Protein AF-A0A2X3G7Y4-F1 (afdb_monomer_lite)

Radius of gyration: 31.27 Å; chains: 1; bounding box: 49×72×81 Å

InterPro domains:
  IPR000515 ABC transporter type 1, transmembrane domain MetI-like [PF00528] (10-80)
  IPR000515 ABC transporter type 1, transmembrane domain MetI-like [cd06261] (1-81)
  IPR035906 MetI-like superfamily [G3DSA:1.10.3720.10] (1-83)
  IPR035906 MetI-like superfamily [SSF161098] (2-81)
  IPR043429 ABC transporter membrane protein permease protein ArtM/GltK/GlnP/TcyL/YhdX-like [PTHR30614] (1-81)

Foldseek 3Di:
DVQVVVVCVVPVPDPDDPVNSVVVVVCVVVVVVLVVLLVVLLVPDDPVLQVVCVVVVHDSVRSCVPPRVVSSVVVSVCVVDPPCVVVVVVVVVVVVVVVVPDDPDDDDDPDDDDDDDDDDDDD

Structure (mmCIF, N/CA/C/O backbone):
data_AF-A0A2X3G7Y4-F1
#
_entry.id   AF-A0A2X3G7Y4-F1
#
loop_
_atom_site.group_PDB
_atom_site.id
_atom_site.type_symbol
_atom_site.label_atom_id
_atom_site.label_alt_id
_atom_site.label_comp_id
_atom_site.label_asym_id
_atom_site.label_entity_id
_atom_site.label_seq_id
_atom_site.pdbx_PDB_ins_code
_atom_site.Cartn_x
_atom_site.Cartn_y
_atom_site.Cartn_z
_atom_site.occupancy
_atom_site.B_iso_or_equiv
_atom_site.auth_seq_id
_atom_site.auth_comp_id
_atom_site.auth_asym_id
_atom_site.auth_atom_id
_atom_site.pdbx_PDB_model_num
ATOM 1 N N . MET A 1 1 ? 20.681 -3.997 -11.291 1.00 51.09 1 MET A N 1
ATOM 2 C CA . MET A 1 1 ? 21.958 -4.729 -11.442 1.00 51.09 1 MET A CA 1
ATOM 3 C C . MET A 1 1 ? 21.822 -6.224 -11.171 1.00 51.09 1 MET A C 1
ATOM 5 O O . MET A 1 1 ? 22.180 -6.984 -12.053 1.00 51.09 1 MET A O 1
ATOM 9 N N . PHE A 1 2 ? 21.242 -6.677 -10.050 1.00 57.66 2 PHE A N 1
ATOM 10 C CA . PHE A 1 2 ? 21.118 -8.121 -9.763 1.00 57.66 2 PHE A CA 1
ATOM 11 C C . PHE A 1 2 ? 20.283 -8.906 -10.794 1.00 57.66 2 PHE A C 1
ATOM 13 O O . PHE A 1 2 ? 20.655 -10.003 -11.181 1.00 57.66 2 PHE A O 1
ATOM 20 N N . ILE A 1 3 ? 19.192 -8.328 -11.305 1.00 56.28 3 ILE A N 1
ATOM 21 C CA . ILE A 1 3 ? 18.286 -9.020 -12.239 1.00 56.28 3 ILE A CA 1
ATOM 22 C C . ILE A 1 3 ? 18.937 -9.281 -13.604 1.00 56.28 3 ILE A C 1
ATOM 24 O O . ILE A 1 3 ? 18.728 -10.348 -14.159 1.00 56.28 3 ILE A O 1
ATOM 28 N N . TYR A 1 4 ? 19.804 -8.392 -14.100 1.00 57.31 4 TYR A N 1
ATOM 29 C CA . TYR A 1 4 ? 20.521 -8.618 -15.364 1.00 57.31 4 TYR A CA 1
ATOM 30 C C . TYR A 1 4 ? 21.465 -9.833 -15.299 1.00 57.31 4 TYR A C 1
ATOM 32 O O . TYR A 1 4 ? 21.627 -10.538 -16.287 1.00 57.31 4 TYR A O 1
ATOM 40 N N . PHE A 1 5 ? 22.042 -10.112 -14.124 1.00 60.84 5 PHE A N 1
ATOM 41 C CA . PHE A 1 5 ? 22.909 -11.274 -13.904 1.00 60.84 5 PHE A CA 1
ATOM 42 C C . PHE A 1 5 ? 22.152 -12.525 -13.422 1.00 60.84 5 PHE A C 1
ATOM 44 O O . PHE A 1 5 ? 22.577 -13.637 -13.715 1.00 60.84 5 PHE A O 1
ATOM 51 N N . ALA A 1 6 ? 21.028 -12.370 -12.714 1.00 61.94 6 ALA A N 1
ATOM 52 C CA . ALA A 1 6 ? 20.266 -13.487 -12.146 1.00 61.94 6 ALA A CA 1
ATOM 53 C C . ALA A 1 6 ? 19.261 -14.115 -13.128 1.00 61.94 6 ALA A C 1
ATOM 55 O O . ALA A 1 6 ? 19.013 -15.318 -13.057 1.00 61.94 6 ALA A O 1
ATOM 56 N N . LEU A 1 7 ? 18.687 -13.334 -14.053 1.00 59.06 7 LEU A N 1
ATOM 57 C CA . LEU A 1 7 ? 17.688 -13.843 -15.002 1.00 59.06 7 LEU A CA 1
ATOM 58 C C . LEU A 1 7 ? 18.249 -14.893 -15.984 1.00 59.06 7 LEU A C 1
ATOM 60 O O . LEU A 1 7 ? 17.603 -15.927 -16.146 1.00 59.06 7 LEU A O 1
ATOM 64 N N . PRO A 1 8 ? 19.450 -14.705 -16.575 1.00 57.72 8 PRO A N 1
ATOM 65 C CA . PRO A 1 8 ? 20.060 -15.710 -17.450 1.00 57.72 8 PRO A CA 1
ATOM 66 C C . PRO A 1 8 ? 20.449 -16.999 -16.711 1.00 57.72 8 PRO A C 1
ATOM 68 O O . PRO A 1 8 ? 20.561 -18.051 -17.330 1.00 57.72 8 PRO A O 1
ATOM 71 N N . MET A 1 9 ? 20.659 -16.926 -15.390 1.00 59.34 9 MET A N 1
ATOM 72 C CA . MET A 1 9 ? 21.020 -18.076 -14.552 1.00 59.34 9 MET A CA 1
ATOM 73 C C . MET A 1 9 ? 19.795 -18.898 -14.119 1.00 59.34 9 MET A C 1
ATOM 75 O O . MET A 1 9 ? 19.917 -20.100 -13.909 1.00 59.34 9 MET A O 1
ATOM 79 N N . ALA A 1 10 ? 18.616 -18.273 -14.010 1.00 62.19 10 ALA A N 1
ATOM 80 C CA . ALA A 1 10 ? 17.358 -18.964 -13.715 1.00 62.19 10 ALA A CA 1
ATOM 81 C C . ALA A 1 10 ? 16.660 -19.520 -14.972 1.00 62.19 10 ALA A C 1
ATOM 83 O O . ALA A 1 10 ? 15.948 -20.516 -14.878 1.00 62.19 10 ALA A O 1
ATOM 84 N N . PHE A 1 11 ? 16.863 -18.896 -16.140 1.00 61.00 11 PHE A N 1
ATOM 85 C CA . PHE A 1 11 ? 16.240 -19.296 -17.405 1.00 61.00 11 PHE A CA 1
ATOM 86 C C . PHE A 1 11 ? 17.246 -19.163 -18.558 1.00 61.00 11 PHE A C 1
ATOM 88 O O . PHE A 1 11 ? 17.356 -18.116 -19.194 1.00 61.00 11 PHE A O 1
ATOM 95 N N . SER A 1 12 ? 17.985 -20.241 -18.823 1.00 56.03 12 SER A N 1
ATOM 96 C CA . SER A 1 12 ? 19.084 -20.309 -19.799 1.00 56.03 12 SER A CA 1
ATOM 97 C C . SER A 1 12 ? 18.665 -20.147 -21.271 1.00 56.03 12 SER A C 1
ATOM 99 O O . SER A 1 12 ? 19.506 -19.808 -22.097 1.00 56.03 12 SER A O 1
ATOM 101 N N . ASP A 1 13 ? 17.380 -20.324 -21.600 1.00 56.56 13 ASP A N 1
ATOM 102 C CA . ASP A 1 13 ? 16.848 -20.250 -22.976 1.00 56.56 13 ASP A CA 1
ATOM 103 C C . ASP A 1 13 ? 16.057 -18.968 -23.287 1.00 56.56 13 ASP A C 1
ATOM 105 O O . ASP A 1 13 ? 15.579 -18.769 -24.408 1.00 56.56 13 ASP A O 1
ATOM 109 N N . LEU A 1 14 ? 15.902 -18.061 -22.318 1.00 58.25 14 LEU A N 1
ATOM 110 C CA . LEU A 1 14 ? 15.050 -16.888 -22.484 1.00 58.25 14 LEU A CA 1
ATOM 111 C C . LEU A 1 14 ? 15.888 -15.674 -22.906 1.00 58.25 14 LEU A C 1
ATOM 113 O O . LEU A 1 14 ? 16.397 -14.919 -22.077 1.00 58.25 14 LEU A O 1
ATOM 117 N N . ARG A 1 15 ? 16.022 -15.471 -24.224 1.00 62.19 15 ARG A N 1
ATOM 118 C CA . ARG A 1 15 ? 16.570 -14.234 -24.814 1.00 62.19 15 ARG A CA 1
ATOM 119 C C . ARG A 1 15 ? 15.598 -13.077 -24.563 1.00 62.19 15 ARG A C 1
ATOM 121 O O . ARG A 1 15 ? 14.851 -12.685 -25.454 1.00 62.19 15 ARG A O 1
ATOM 128 N N . ILE A 1 16 ? 15.566 -12.565 -23.335 1.00 65.88 16 ILE A N 1
ATOM 129 C CA . ILE A 1 16 ? 14.766 -11.388 -22.998 1.00 65.88 16 ILE A CA 1
ATOM 130 C C . ILE A 1 16 ? 15.420 -10.164 -23.632 1.00 65.88 16 ILE A C 1
ATOM 132 O O . ILE A 1 16 ? 16.614 -9.923 -23.452 1.00 65.88 16 ILE A O 1
ATOM 136 N N . ASP A 1 17 ? 14.620 -9.395 -24.368 1.00 77.19 17 ASP A N 1
ATOM 137 C CA . ASP A 1 17 ? 15.049 -8.125 -24.936 1.00 77.19 17 ASP A CA 1
ATOM 138 C C . ASP A 1 17 ? 15.608 -7.200 -23.826 1.00 77.19 17 ASP A C 1
ATOM 140 O O . ASP A 1 17 ? 14.990 -7.084 -22.757 1.00 77.19 17 ASP A O 1
ATOM 144 N N . PRO A 1 18 ? 16.763 -6.538 -24.033 1.00 75.25 18 PRO A N 1
ATOM 145 C CA . PRO A 1 18 ? 17.387 -5.683 -23.023 1.00 75.25 18 PRO A CA 1
ATOM 146 C C . PRO A 1 18 ? 16.445 -4.624 -22.435 1.00 75.25 18 PRO A C 1
ATOM 148 O O . PRO A 1 18 ? 16.555 -4.298 -21.249 1.00 75.25 18 PRO A O 1
ATOM 151 N N . PHE A 1 19 ? 15.489 -4.120 -23.223 1.00 79.94 19 PHE A N 1
ATOM 152 C CA . PHE A 1 19 ? 14.473 -3.185 -22.753 1.00 79.94 19 PHE A CA 1
ATOM 153 C C . PHE A 1 19 ? 13.548 -3.838 -21.722 1.00 79.94 19 PHE A C 1
ATOM 155 O O . PHE A 1 19 ? 13.365 -3.309 -20.624 1.00 79.94 19 PHE A O 1
ATOM 162 N N . SER A 1 20 ? 13.014 -5.024 -22.022 1.00 79.00 20 SER A N 1
ATOM 163 C CA . SER A 1 20 ? 12.160 -5.773 -21.094 1.00 79.00 20 SER A CA 1
ATOM 164 C C . SER A 1 20 ? 12.908 -6.150 -19.813 1.00 79.00 20 SER A C 1
ATOM 166 O O . SER A 1 20 ? 12.357 -6.017 -18.718 1.00 79.00 20 SER A O 1
ATOM 168 N N . ALA A 1 21 ? 14.181 -6.545 -19.919 1.00 77.25 21 ALA A N 1
ATOM 169 C CA . ALA A 1 21 ? 15.017 -6.840 -18.756 1.00 77.25 21 ALA A CA 1
ATOM 170 C C . ALA A 1 21 ? 15.232 -5.600 -17.866 1.00 77.25 21 ALA A C 1
ATOM 172 O O . ALA A 1 21 ? 15.152 -5.694 -16.635 1.00 77.25 21 ALA A O 1
ATOM 173 N N . ALA A 1 22 ? 15.458 -4.428 -18.468 1.00 76.94 22 ALA A N 1
ATOM 174 C CA . ALA A 1 22 ? 15.580 -3.165 -17.744 1.00 76.94 22 ALA A CA 1
ATOM 175 C C . ALA A 1 22 ? 14.269 -2.780 -17.038 1.00 76.94 22 ALA A C 1
ATOM 177 O O . ALA A 1 22 ? 14.289 -2.459 -15.847 1.00 76.94 22 ALA A O 1
ATOM 178 N N . VAL A 1 23 ? 13.128 -2.888 -17.728 1.00 84.50 23 VAL A N 1
ATOM 179 C CA . VAL A 1 23 ? 11.799 -2.605 -17.160 1.00 84.50 23 VAL A CA 1
ATOM 180 C C . VAL A 1 23 ? 11.511 -3.511 -15.967 1.00 84.50 23 VAL A C 1
ATOM 182 O O . VAL A 1 23 ? 11.181 -3.015 -14.892 1.00 84.50 23 VAL A O 1
ATOM 185 N N . VAL A 1 24 ? 11.700 -4.826 -16.109 1.00 83.38 24 VAL A N 1
ATOM 186 C CA . VAL A 1 24 ? 11.488 -5.788 -15.013 1.00 83.38 24 VAL A CA 1
ATOM 187 C C . VAL A 1 24 ? 12.419 -5.493 -13.839 1.00 83.38 24 VAL A C 1
ATOM 189 O O . VAL A 1 24 ? 11.994 -5.532 -12.683 1.00 83.38 24 VAL A O 1
ATOM 192 N N . THR A 1 25 ? 13.674 -5.131 -14.121 1.00 81.25 25 THR A N 1
ATOM 193 C CA . THR A 1 25 ? 14.640 -4.761 -13.080 1.00 81.25 25 THR A CA 1
ATOM 194 C C . THR A 1 25 ? 14.163 -3.577 -12.250 1.00 81.25 25 THR A C 1
ATOM 196 O O . THR A 1 25 ? 14.214 -3.623 -11.018 1.00 81.25 25 THR A O 1
ATOM 199 N N . ILE A 1 26 ? 13.692 -2.525 -12.919 1.00 83.19 26 ILE A N 1
ATOM 200 C CA . ILE A 1 26 ? 13.176 -1.319 -12.269 1.00 83.19 26 ILE A CA 1
ATOM 201 C C . ILE A 1 26 ? 11.891 -1.646 -11.503 1.00 83.19 26 ILE A C 1
ATOM 203 O O . ILE A 1 26 ? 11.778 -1.297 -10.331 1.00 83.19 26 ILE A O 1
ATOM 207 N N . MET A 1 27 ? 10.962 -2.386 -12.114 1.00 87.31 27 MET A N 1
ATOM 208 C CA . MET A 1 27 ? 9.699 -2.783 -11.486 1.00 87.31 27 MET A CA 1
ATOM 209 C C . MET A 1 27 ? 9.897 -3.582 -10.206 1.00 87.31 27 MET A C 1
ATOM 211 O O . MET A 1 27 ? 9.243 -3.291 -9.209 1.00 87.31 27 MET A O 1
ATOM 215 N N . ILE A 1 28 ? 10.816 -4.547 -10.191 1.00 85.06 28 ILE A N 1
ATOM 216 C CA . ILE A 1 28 ? 11.083 -5.334 -8.983 1.00 85.06 28 ILE A CA 1
ATOM 217 C C . ILE A 1 28 ? 11.733 -4.463 -7.902 1.00 85.06 28 ILE A C 1
ATOM 219 O O . ILE A 1 28 ? 11.332 -4.535 -6.741 1.00 85.06 28 ILE A O 1
ATOM 223 N N . ASN A 1 29 ? 12.701 -3.614 -8.262 1.00 85.62 29 ASN A N 1
ATOM 224 C CA . ASN A 1 29 ? 13.364 -2.739 -7.295 1.00 85.62 29 ASN A CA 1
ATOM 225 C C . ASN A 1 29 ? 12.385 -1.73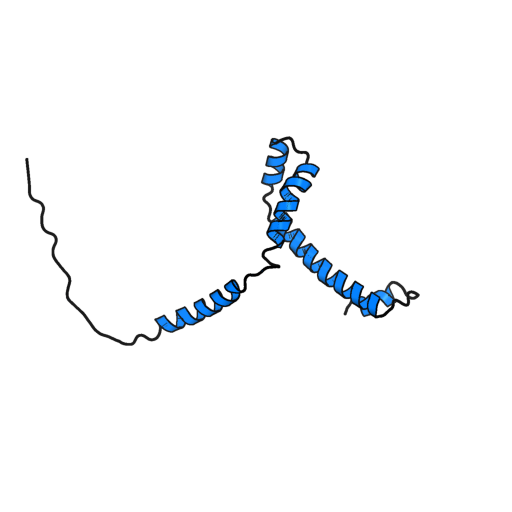2 -6.664 1.00 85.62 29 ASN A C 1
ATOM 227 O O . ASN A 1 29 ? 12.300 -1.639 -5.438 1.00 85.62 29 ASN A O 1
ATOM 231 N N . SER A 1 30 ? 11.601 -1.036 -7.488 1.00 81.06 30 SER A N 1
ATOM 232 C CA . SER A 1 30 ? 10.583 -0.093 -7.020 1.00 81.06 30 SER A CA 1
ATOM 233 C C . SER A 1 30 ? 9.435 -0.799 -6.294 1.00 81.06 30 SER A C 1
ATOM 235 O O . SER A 1 30 ? 8.964 -0.312 -5.269 1.00 81.06 30 SER A O 1
ATOM 237 N N . GLY A 1 31 ? 9.011 -1.970 -6.773 1.00 85.06 31 GLY A N 1
ATOM 238 C CA . GLY A 1 31 ? 7.952 -2.770 -6.161 1.00 85.06 31 GLY A CA 1
ATOM 239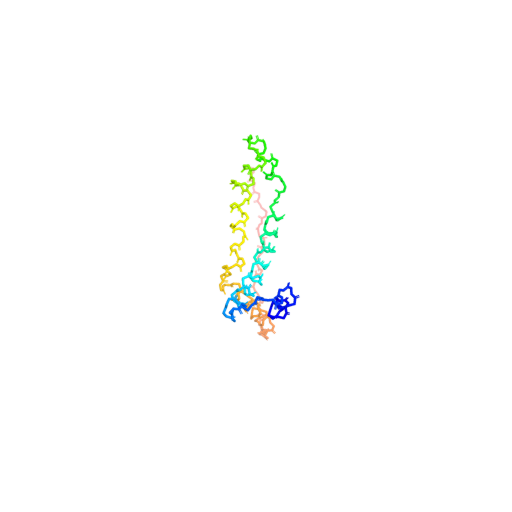 C C . GLY A 1 31 ? 8.308 -3.239 -4.752 1.00 85.06 31 GLY A C 1
ATOM 240 O O . GLY A 1 31 ? 7.484 -3.118 -3.849 1.00 85.06 31 GLY A O 1
ATOM 241 N N . ALA A 1 32 ? 9.546 -3.692 -4.530 1.00 86.81 32 ALA A N 1
ATOM 242 C CA . ALA A 1 32 ? 10.023 -4.076 -3.200 1.00 86.81 32 ALA A CA 1
ATOM 243 C C . ALA A 1 32 ? 10.011 -2.891 -2.219 1.00 86.81 32 ALA A C 1
ATOM 245 O O . ALA A 1 32 ? 9.568 -3.028 -1.079 1.00 86.81 32 ALA A O 1
ATOM 246 N N . TYR A 1 33 ? 10.431 -1.709 -2.677 1.00 81.94 33 TYR A N 1
ATOM 247 C CA . TYR A 1 33 ? 10.398 -0.489 -1.8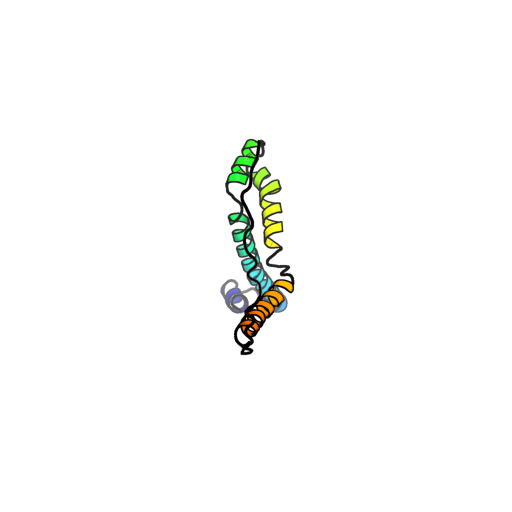72 1.00 81.94 33 TYR A CA 1
ATOM 248 C C . TYR A 1 33 ? 8.965 -0.083 -1.490 1.00 81.94 33 TYR A C 1
ATOM 250 O O . TYR A 1 33 ? 8.670 0.153 -0.316 1.00 81.94 33 TYR A O 1
ATOM 258 N N 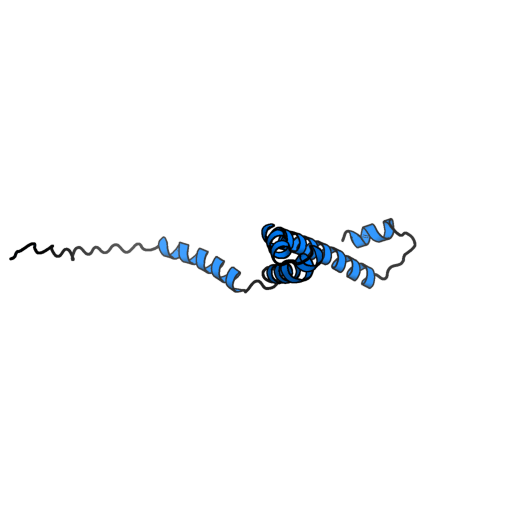. ILE A 1 34 ? 8.045 -0.074 -2.461 1.00 81.25 34 ILE A N 1
ATOM 259 C CA . ILE A 1 34 ? 6.624 0.228 -2.228 1.00 81.25 34 ILE A CA 1
ATOM 260 C C . ILE A 1 34 ? 5.987 -0.810 -1.291 1.00 81.25 34 ILE A C 1
ATOM 262 O O . ILE A 1 34 ? 5.171 -0.450 -0.437 1.00 81.25 34 ILE A O 1
ATOM 266 N N . ALA A 1 35 ? 6.364 -2.087 -1.408 1.00 84.44 35 ALA A N 1
ATOM 267 C CA . ALA A 1 35 ? 5.870 -3.152 -0.540 1.00 84.44 35 ALA A CA 1
ATOM 268 C C . ALA A 1 35 ? 6.276 -2.936 0.925 1.00 84.44 35 ALA A C 1
ATOM 270 O O . ALA A 1 35 ? 5.441 -3.095 1.816 1.00 84.44 35 ALA A O 1
ATOM 271 N N . GLU A 1 36 ? 7.512 -2.513 1.188 1.00 85.44 36 GLU A N 1
ATOM 272 C CA . GLU A 1 36 ? 7.982 -2.253 2.552 1.00 85.44 36 GLU A CA 1
ATOM 273 C C . GLU A 1 36 ? 7.307 -1.016 3.167 1.00 85.44 36 GLU A C 1
ATOM 275 O O . GLU A 1 36 ? 6.858 -1.062 4.317 1.00 85.44 36 GLU A O 1
ATOM 280 N N . ILE A 1 37 ? 7.118 0.053 2.379 1.00 82.19 37 ILE A N 1
ATOM 281 C CA . ILE A 1 37 ? 6.313 1.219 2.789 1.00 82.19 37 ILE A CA 1
ATOM 282 C C . ILE A 1 37 ? 4.885 0.785 3.120 1.00 82.19 37 ILE A C 1
ATOM 284 O O . ILE A 1 37 ? 4.332 1.170 4.152 1.00 82.19 37 ILE A O 1
ATOM 288 N N . THR A 1 38 ? 4.295 -0.049 2.264 1.00 83.00 38 THR A N 1
ATOM 289 C CA . THR A 1 38 ? 2.935 -0.555 2.452 1.00 83.00 38 THR A CA 1
ATOM 290 C C . THR A 1 38 ? 2.816 -1.364 3.736 1.00 83.00 38 THR A C 1
ATOM 292 O O . THR A 1 38 ? 1.900 -1.150 4.534 1.00 83.00 38 THR A O 1
ATOM 295 N N . ARG A 1 39 ? 3.775 -2.262 3.971 1.00 85.38 39 ARG A N 1
ATOM 296 C CA . ARG A 1 39 ? 3.862 -3.087 5.176 1.00 85.38 39 ARG A CA 1
ATOM 297 C C . ARG A 1 39 ? 3.961 -2.216 6.429 1.00 85.38 39 ARG A C 1
ATOM 299 O O . ARG A 1 39 ? 3.191 -2.423 7.367 1.00 85.38 39 ARG A O 1
ATOM 306 N N . GLY A 1 40 ? 4.842 -1.215 6.425 1.00 83.56 40 GLY A N 1
ATOM 307 C CA . GLY A 1 40 ? 4.998 -0.258 7.523 1.00 83.56 40 GLY A CA 1
ATOM 308 C C . GLY A 1 40 ? 3.731 0.562 7.786 1.00 83.56 40 GLY A C 1
ATOM 309 O O . GLY A 1 40 ? 3.307 0.698 8.935 1.00 83.56 40 GLY A O 1
ATOM 310 N N . ALA A 1 41 ? 3.067 1.039 6.731 1.00 81.50 41 ALA A N 1
ATOM 311 C CA . ALA A 1 41 ? 1.822 1.794 6.843 1.00 81.50 41 ALA A CA 1
ATOM 312 C C . ALA A 1 41 ? 0.692 0.951 7.453 1.00 81.50 41 ALA A C 1
ATOM 314 O O . ALA A 1 41 ? 0.026 1.412 8.381 1.00 81.50 41 ALA A O 1
ATOM 315 N N . VAL A 1 42 ? 0.514 -0.295 7.002 1.00 82.69 42 VAL A N 1
ATOM 316 C CA . VAL A 1 42 ? -0.495 -1.213 7.558 1.00 82.69 42 VAL A CA 1
ATOM 317 C C . VAL A 1 42 ? -0.189 -1.567 9.015 1.00 82.69 42 VAL A C 1
ATOM 319 O O . VAL A 1 42 ? -1.093 -1.549 9.847 1.00 82.69 42 VAL A O 1
ATOM 322 N N . LEU A 1 43 ? 1.076 -1.842 9.351 1.00 84.19 43 LEU A N 1
ATOM 323 C CA . LEU A 1 43 ? 1.502 -2.136 10.727 1.00 84.19 43 LEU A CA 1
ATOM 324 C C . LEU A 1 43 ? 1.326 -0.947 11.678 1.00 84.19 43 LEU A C 1
ATOM 326 O O . LEU A 1 43 ? 1.093 -1.154 12.867 1.00 84.19 43 LEU A O 1
ATOM 330 N N . SER A 1 44 ? 1.415 0.285 11.169 1.00 81.25 44 SER A N 1
ATOM 331 C CA . SER A 1 44 ? 1.218 1.497 11.972 1.00 81.25 44 SER A CA 1
ATOM 332 C C . SER A 1 44 ? -0.237 1.726 12.403 1.00 81.25 44 SER A C 1
ATOM 334 O O . SER A 1 44 ? -0.496 2.550 13.280 1.00 81.25 44 SER A O 1
ATOM 336 N N . ILE A 1 45 ? -1.196 1.010 11.804 1.00 83.00 45 ILE A N 1
ATOM 337 C CA . ILE A 1 45 ? -2.613 1.106 12.160 1.00 83.00 45 ILE A CA 1
ATOM 338 C C . ILE A 1 45 ? -2.860 0.300 13.436 1.00 83.00 45 ILE A C 1
ATOM 340 O O . ILE A 1 45 ? -2.572 -0.895 13.518 1.00 83.00 45 ILE A O 1
ATOM 344 N N . HIS A 1 46 ? -3.434 0.956 14.445 1.00 84.62 46 HIS A N 1
ATOM 345 C CA . HIS A 1 46 ? -3.712 0.327 15.729 1.00 84.62 46 HIS A CA 1
ATOM 346 C C . HIS A 1 46 ? -4.637 -0.888 15.561 1.00 84.62 46 HIS A C 1
ATOM 348 O O . HIS A 1 46 ? -5.699 -0.805 14.944 1.00 84.62 46 HIS A O 1
ATOM 354 N N . LYS A 1 47 ? -4.266 -2.011 16.192 1.00 80.88 47 LYS A N 1
ATOM 355 C CA . LYS A 1 47 ? -5.073 -3.245 16.260 1.00 80.88 47 LYS A CA 1
ATOM 356 C C . LYS A 1 47 ? -6.545 -3.019 16.666 1.00 80.88 47 LYS A C 1
ATOM 358 O O . LYS A 1 47 ? -7.397 -3.763 16.185 1.00 80.88 47 LYS A O 1
ATOM 363 N N . GLY A 1 48 ? -6.844 -1.967 17.438 1.00 83.50 48 GLY A N 1
ATOM 364 C CA . GLY A 1 48 ? -8.199 -1.588 17.849 1.00 83.50 48 GLY A CA 1
ATOM 365 C C . GLY A 1 48 ? -9.147 -1.268 16.689 1.00 83.50 48 GLY A C 1
ATOM 366 O O . GLY A 1 48 ? -10.341 -1.485 16.823 1.00 83.50 48 GLY A O 1
ATOM 367 N N . PHE A 1 49 ? -8.652 -0.882 15.505 1.00 80.31 49 PHE A N 1
ATOM 368 C CA . PHE A 1 49 ? -9.507 -0.724 14.315 1.00 80.31 49 PHE A CA 1
ATOM 369 C C . PHE A 1 49 ? -10.160 -2.036 13.874 1.00 80.31 49 PHE A C 1
ATOM 371 O O . PHE A 1 49 ? -11.265 -2.038 13.335 1.00 80.31 49 PHE A O 1
ATOM 378 N N . ARG A 1 50 ? -9.486 -3.166 14.110 1.00 82.00 50 ARG A N 1
ATOM 379 C CA . ARG A 1 50 ? -10.038 -4.481 13.788 1.00 82.00 50 ARG A CA 1
ATOM 380 C C . ARG A 1 50 ? -11.150 -4.871 14.755 1.00 82.00 50 ARG A C 1
ATOM 382 O O . ARG A 1 50 ? -12.147 -5.433 14.320 1.00 82.00 50 ARG A O 1
ATOM 389 N N . GLU A 1 51 ? -10.974 -4.559 16.032 1.00 85.50 51 GLU A N 1
ATOM 390 C CA . GLU A 1 51 ? -11.971 -4.778 17.084 1.00 85.50 51 GLU A CA 1
ATOM 391 C C . GLU A 1 51 ? -13.164 -3.827 16.920 1.00 85.50 51 GLU A C 1
ATOM 393 O O . GLU A 1 51 ? -14.303 -4.272 16.982 1.00 85.50 51 GLU A O 1
ATOM 398 N N . ALA A 1 52 ? -12.916 -2.561 16.574 1.00 85.88 52 ALA A N 1
ATOM 399 C CA . ALA A 1 52 ? -13.950 -1.575 16.270 1.00 85.88 52 ALA A CA 1
ATOM 400 C C . ALA A 1 52 ? -14.782 -1.959 15.038 1.00 85.88 52 ALA A C 1
ATOM 402 O O . ALA A 1 52 ? -16.001 -1.853 15.068 1.00 85.88 52 ALA A O 1
ATOM 403 N N . GLY A 1 53 ? -14.149 -2.455 13.967 1.00 85.31 53 GLY A N 1
ATOM 404 C CA . GLY A 1 53 ? -14.883 -2.933 12.793 1.00 85.31 53 GLY A CA 1
ATOM 405 C C . GLY A 1 53 ? -15.797 -4.115 13.121 1.00 85.31 53 GLY A C 1
ATOM 406 O O . GLY A 1 53 ? -16.955 -4.117 12.720 1.00 85.31 53 GLY A O 1
ATOM 407 N N . LEU A 1 54 ? -15.311 -5.071 13.920 1.00 87.81 54 LEU A N 1
ATOM 408 C CA . LEU A 1 54 ? -16.132 -6.188 14.398 1.00 87.81 54 LEU A CA 1
ATOM 409 C C . LEU A 1 54 ? -17.279 -5.713 15.307 1.00 87.81 54 LEU A C 1
ATOM 411 O O . LEU A 1 54 ? -18.393 -6.208 15.173 1.00 87.81 54 LEU A O 1
ATOM 415 N N . ALA A 1 55 ? -17.036 -4.728 16.178 1.00 89.38 55 ALA A N 1
ATOM 416 C CA . ALA A 1 55 ? -18.064 -4.127 17.036 1.00 89.38 55 ALA A CA 1
ATOM 417 C C . ALA A 1 55 ? -19.148 -3.373 16.241 1.00 89.38 55 ALA A C 1
ATOM 419 O O . ALA A 1 55 ? -20.288 -3.287 16.685 1.00 89.38 55 ALA A O 1
ATOM 420 N N . LEU A 1 56 ? -18.807 -2.872 15.050 1.00 88.56 56 LEU A N 1
ATOM 421 C CA . LEU A 1 56 ? -19.736 -2.255 14.097 1.00 88.56 56 LEU A CA 1
ATOM 422 C C . LEU A 1 56 ? -20.414 -3.277 13.163 1.00 88.56 56 LEU A C 1
ATOM 424 O O . LEU A 1 56 ? -21.113 -2.883 12.233 1.00 88.56 56 LEU A O 1
ATOM 428 N N . GLY A 1 57 ? -20.207 -4.581 13.383 1.00 91.44 57 GLY A N 1
ATOM 429 C CA . GLY A 1 57 ? -20.808 -5.654 12.586 1.00 91.44 57 GLY A CA 1
ATOM 430 C C . GLY A 1 57 ? -20.094 -5.964 11.266 1.00 91.44 57 GLY A C 1
ATOM 431 O O . GLY A 1 57 ? -20.597 -6.764 10.483 1.00 91.44 57 GLY A O 1
ATOM 432 N N . LEU A 1 58 ? -18.920 -5.378 11.004 1.00 90.50 58 LEU A N 1
ATOM 433 C CA . LEU A 1 58 ? -18.132 -5.667 9.803 1.00 90.50 58 LEU A CA 1
ATOM 434 C C . LEU A 1 58 ? -17.345 -6.968 9.967 1.00 90.50 58 LEU A C 1
ATOM 436 O O . LEU A 1 58 ? -16.660 -7.187 10.970 1.00 90.50 58 LEU A O 1
ATOM 440 N N . SER A 1 59 ? -17.337 -7.807 8.931 1.00 90.19 59 SER A N 1
ATOM 441 C CA . SER A 1 59 ? -16.433 -8.952 8.880 1.00 90.19 59 SER A CA 1
ATOM 442 C C . SER A 1 59 ? -14.976 -8.494 8.776 1.00 90.19 59 SER A C 1
ATOM 444 O O . SER A 1 59 ? -14.647 -7.407 8.295 1.00 90.19 59 SER A O 1
ATOM 446 N N . ARG A 1 60 ? -14.040 -9.372 9.152 1.00 85.06 60 ARG A N 1
ATOM 447 C CA . ARG A 1 60 ? -12.597 -9.085 9.081 1.00 85.06 60 ARG A CA 1
ATOM 448 C C . ARG A 1 60 ? -12.148 -8.599 7.694 1.00 85.06 60 ARG A C 1
ATOM 450 O O . ARG A 1 60 ? -11.272 -7.740 7.609 1.00 85.06 60 ARG A O 1
ATOM 457 N N . ARG A 1 61 ? -12.724 -9.144 6.617 1.00 89.44 61 ARG A N 1
ATOM 458 C CA . ARG A 1 61 ? -12.398 -8.742 5.238 1.00 89.44 61 ARG A CA 1
ATOM 459 C C . ARG A 1 61 ? -12.952 -7.356 4.909 1.00 89.44 61 ARG A C 1
ATOM 461 O O . ARG A 1 61 ? -12.260 -6.578 4.257 1.00 89.44 61 ARG A O 1
ATOM 468 N N . GLU A 1 62 ? -14.147 -7.032 5.390 1.00 88.31 62 GLU A N 1
ATOM 469 C CA . GLU A 1 62 ? -14.769 -5.721 5.192 1.00 88.31 62 GLU A CA 1
ATOM 470 C C . GLU A 1 62 ? -14.039 -4.627 5.965 1.00 88.31 62 GLU A C 1
ATOM 472 O O . GLU A 1 62 ? -13.759 -3.579 5.391 1.00 88.31 62 GLU A O 1
ATOM 477 N N . THR A 1 63 ? -13.629 -4.891 7.208 1.00 88.75 63 THR A N 1
ATOM 478 C CA . THR A 1 63 ? -12.818 -3.952 7.998 1.00 88.75 63 THR A CA 1
ATOM 479 C C . THR A 1 63 ? -11.477 -3.668 7.323 1.00 88.75 63 THR A C 1
ATOM 481 O O . THR A 1 63 ? -11.033 -2.521 7.257 1.00 88.75 63 THR A O 1
ATOM 484 N N . ILE A 1 64 ? -10.829 -4.696 6.761 1.00 88.06 64 ILE A N 1
ATOM 485 C CA . ILE A 1 64 ? -9.583 -4.502 6.011 1.00 88.06 64 ILE A CA 1
ATOM 486 C C . ILE A 1 64 ? -9.832 -3.653 4.761 1.00 88.06 64 ILE A C 1
ATOM 488 O O . ILE A 1 64 ? -9.115 -2.680 4.546 1.00 88.06 64 ILE A O 1
ATOM 492 N N . ARG A 1 65 ? -10.844 -3.989 3.956 1.00 89.38 65 ARG A N 1
ATOM 493 C CA . ARG A 1 65 ? -11.106 -3.330 2.669 1.00 89.38 65 ARG A CA 1
ATOM 494 C C . ARG A 1 65 ? -11.602 -1.888 2.814 1.00 89.38 65 ARG A C 1
ATOM 496 O O . ARG A 1 65 ? -11.153 -1.035 2.058 1.00 89.38 65 ARG A O 1
ATOM 503 N N . HIS A 1 66 ? -12.499 -1.618 3.760 1.00 87.06 66 HIS A N 1
ATOM 504 C CA . HIS A 1 66 ? -13.187 -0.325 3.873 1.00 87.06 66 HIS A CA 1
ATOM 505 C C . HIS A 1 66 ? -12.567 0.627 4.899 1.00 87.06 66 HIS A C 1
ATOM 507 O O . HIS A 1 66 ? -12.798 1.829 4.813 1.00 87.06 66 HIS A O 1
ATOM 513 N N . VAL A 1 67 ? -11.774 0.124 5.853 1.00 86.81 67 VAL A N 1
ATOM 514 C CA . VAL A 1 67 ? -11.199 0.954 6.926 1.00 86.81 67 VAL A CA 1
ATOM 515 C C . VAL A 1 67 ? -9.678 0.977 6.844 1.00 86.81 67 VAL A C 1
ATOM 517 O O . VAL A 1 67 ? -9.077 2.033 6.659 1.00 86.81 67 VAL A O 1
ATOM 520 N N . ILE A 1 68 ? -9.040 -0.191 6.946 1.00 85.62 68 ILE A N 1
ATOM 521 C CA . ILE A 1 68 ? -7.579 -0.287 7.089 1.00 85.62 68 ILE A CA 1
ATOM 522 C C . ILE A 1 68 ? -6.870 0.059 5.775 1.00 85.62 68 ILE A C 1
ATOM 524 O O . ILE A 1 68 ? -5.914 0.826 5.789 1.00 85.62 68 ILE A O 1
ATOM 528 N N . LEU A 1 69 ? -7.334 -0.471 4.641 1.00 85.69 69 LEU A N 1
ATOM 529 C CA . LEU A 1 69 ? -6.712 -0.269 3.332 1.00 85.69 69 LEU A CA 1
ATOM 530 C C . LEU A 1 69 ? -6.725 1.202 2.868 1.00 85.69 69 LEU A C 1
ATOM 532 O O . LEU A 1 69 ? -5.648 1.717 2.565 1.00 85.69 69 LEU A O 1
ATOM 536 N N . PRO A 1 70 ? -7.863 1.928 2.853 1.00 84.19 70 PRO A N 1
ATOM 537 C CA . PRO A 1 70 ? -7.866 3.339 2.460 1.00 84.19 70 PRO A CA 1
ATOM 538 C C . PRO A 1 70 ? -7.075 4.226 3.432 1.00 84.19 70 PRO A C 1
ATOM 540 O O . PRO A 1 70 ? -6.437 5.190 3.003 1.00 84.19 70 PRO A O 1
ATOM 543 N N . LEU A 1 71 ? -7.061 3.893 4.728 1.00 83.94 71 LEU A N 1
ATOM 544 C CA . LEU A 1 71 ? -6.256 4.605 5.722 1.00 83.94 71 LEU A CA 1
ATOM 545 C C . LEU A 1 71 ? -4.757 4.374 5.510 1.00 83.94 71 LEU A C 1
ATOM 547 O O . LEU A 1 71 ? -3.981 5.330 5.529 1.00 83.94 71 LEU A O 1
ATOM 551 N N . ALA A 1 72 ? -4.356 3.122 5.281 1.00 84.31 72 ALA A N 1
ATOM 552 C CA . ALA A 1 72 ? -2.975 2.764 4.989 1.00 84.31 72 ALA A CA 1
ATOM 553 C C . ALA A 1 72 ? -2.496 3.500 3.737 1.00 84.31 72 ALA A C 1
ATOM 555 O O . ALA A 1 72 ? -1.464 4.156 3.797 1.00 84.31 72 ALA A O 1
ATOM 556 N N . LEU A 1 73 ? -3.282 3.484 2.654 1.00 82.62 73 LEU A N 1
ATOM 557 C CA . LEU A 1 73 ? -2.971 4.202 1.414 1.00 82.62 73 LEU A CA 1
ATOM 558 C C . LEU A 1 73 ? -2.759 5.701 1.658 1.00 82.62 73 LEU A C 1
ATOM 560 O O . LEU A 1 73 ? -1.725 6.238 1.272 1.00 82.62 73 LEU A O 1
ATOM 564 N N . ARG A 1 74 ? -3.662 6.372 2.386 1.00 79.88 74 ARG A N 1
ATOM 565 C CA . ARG A 1 74 ? -3.492 7.791 2.761 1.00 79.88 74 ARG A CA 1
ATOM 566 C C . ARG A 1 74 ? -2.231 8.052 3.585 1.00 79.88 74 ARG A C 1
ATOM 568 O O . ARG A 1 74 ? -1.670 9.137 3.502 1.00 79.88 74 ARG A O 1
ATOM 575 N N . ARG A 1 75 ? -1.777 7.075 4.370 1.00 76.19 75 ARG A N 1
ATOM 576 C CA . ARG A 1 75 ? -0.565 7.164 5.199 1.00 76.19 75 ARG A CA 1
ATOM 577 C C . ARG A 1 75 ? 0.720 6.815 4.436 1.00 76.19 75 ARG A C 1
ATOM 579 O O . ARG A 1 75 ? 1.798 7.137 4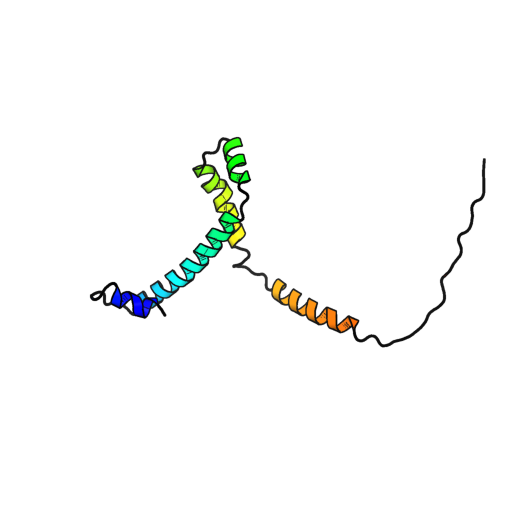.922 1.00 76.19 75 ARG A O 1
ATOM 586 N N . MET A 1 76 ? 0.611 6.213 3.249 1.00 76.00 76 MET A N 1
ATOM 587 C CA . MET A 1 76 ? 1.723 6.022 2.305 1.00 76.00 76 MET A CA 1
ATOM 588 C C . MET A 1 76 ? 2.002 7.266 1.449 1.00 76.00 76 MET A C 1
ATOM 590 O O . MET A 1 76 ? 3.092 7.387 0.903 1.00 76.00 76 MET A O 1
ATOM 594 N N . LEU A 1 77 ? 1.049 8.197 1.325 1.00 67.56 77 LEU A N 1
ATOM 595 C CA . LEU A 1 77 ? 1.222 9.432 0.545 1.00 67.56 77 LEU A CA 1
ATOM 596 C C . LEU A 1 77 ? 2.285 10.411 1.098 1.00 67.56 77 LEU A C 1
ATOM 598 O O . LEU A 1 77 ? 3.035 10.953 0.290 1.00 67.56 77 LEU A O 1
ATOM 602 N N . PRO A 1 78 ? 2.407 10.653 2.420 1.00 59.50 78 PRO A N 1
ATOM 603 C CA . PRO A 1 78 ? 3.378 11.598 2.977 1.00 59.50 78 PRO A CA 1
ATOM 604 C C . PRO A 1 78 ? 4.845 11.349 2.580 1.00 59.50 78 PRO A C 1
ATOM 606 O O . PRO A 1 78 ? 5.517 12.321 2.247 1.00 59.50 78 PRO A O 1
ATOM 609 N N . PRO A 1 79 ? 5.373 10.106 2.555 1.00 56.75 79 PRO A N 1
ATOM 610 C CA . PRO A 1 79 ? 6.738 9.876 2.075 1.00 56.75 79 PRO A CA 1
ATOM 611 C C . PRO A 1 79 ? 6.911 10.085 0.560 1.00 56.75 79 PRO A C 1
ATOM 613 O O . PRO A 1 79 ? 8.036 10.281 0.111 1.00 56.75 79 PRO A O 1
ATOM 616 N N . LEU A 1 80 ? 5.830 10.067 -0.231 1.00 55.53 80 LEU A N 1
ATOM 617 C CA . LEU A 1 80 ? 5.877 10.297 -1.682 1.00 55.53 80 LEU A CA 1
ATOM 618 C C . LEU A 1 80 ? 5.743 11.782 -2.046 1.00 55.53 80 LEU A C 1
ATOM 620 O O . LEU A 1 80 ? 6.377 12.249 -2.987 1.00 55.53 80 LEU A O 1
ATOM 624 N N . GLY A 1 81 ? 4.934 12.525 -1.291 1.00 49.25 81 GLY A N 1
ATOM 625 C CA . GLY A 1 81 ? 4.718 13.959 -1.442 1.00 49.25 81 GLY A CA 1
ATOM 626 C C . GLY A 1 81 ? 5.327 14.720 -0.279 1.00 49.25 81 GLY A C 1
ATOM 627 O O . GLY A 1 81 ? 4.604 15.391 0.446 1.00 49.25 81 GLY A O 1
ATOM 628 N N . GLN A 1 82 ? 6.632 14.585 -0.057 1.00 49.59 82 GLN A N 1
ATOM 629 C CA . GLN A 1 82 ? 7.326 15.466 0.876 1.00 49.59 82 GLN A CA 1
ATOM 630 C C . GLN A 1 82 ? 7.158 16.914 0.387 1.00 49.59 82 GLN A C 1
ATOM 632 O O . GLN A 1 82 ? 7.647 17.248 -0.697 1.00 49.59 82 GLN A O 1
ATOM 637 N N . PRO A 1 83 ? 6.451 17.786 1.128 1.00 48.44 83 PRO A N 1
ATOM 638 C CA . PRO A 1 83 ? 6.454 19.199 0.815 1.00 48.44 83 PRO A CA 1
ATOM 639 C C . PRO A 1 83 ? 7.894 19.676 0.977 1.00 48.44 83 PRO A C 1
ATOM 641 O O . PRO A 1 83 ? 8.567 19.358 1.962 1.00 48.44 83 PRO A O 1
ATOM 644 N N . VAL A 1 84 ? 8.356 20.460 0.012 1.00 55.84 84 VAL A N 1
ATOM 645 C CA . VAL A 1 84 ? 9.676 21.114 -0.034 1.00 55.84 84 VAL A CA 1
ATOM 646 C C . VAL A 1 84 ? 9.992 21.921 1.249 1.00 55.84 84 VAL A C 1
ATOM 648 O O . VAL A 1 84 ? 11.136 22.305 1.500 1.00 55.84 84 VAL A O 1
ATOM 651 N N . ASP A 1 85 ? 8.987 22.113 2.103 1.00 58.25 85 ASP A N 1
ATOM 652 C CA . ASP A 1 85 ? 9.006 22.798 3.391 1.00 58.25 85 ASP A CA 1
ATOM 653 C C . ASP A 1 85 ? 9.846 22.089 4.466 1.00 58.25 85 ASP A C 1
ATOM 655 O O . ASP A 1 85 ? 10.508 22.764 5.258 1.00 58.25 85 ASP A O 1
ATOM 659 N N . HIS A 1 86 ? 9.899 20.749 4.497 1.00 57.91 86 HIS A N 1
ATOM 660 C CA . HIS A 1 86 ? 10.730 20.037 5.486 1.00 57.91 86 HIS A CA 1
ATOM 661 C C . HIS A 1 86 ? 12.230 20.259 5.253 1.00 57.91 86 HIS A C 1
ATOM 663 O O . HIS A 1 86 ? 13.001 20.345 6.212 1.00 57.91 86 HIS A O 1
ATOM 669 N N . GLN A 1 87 ? 12.640 20.458 3.997 1.00 54.22 87 GLN A N 1
ATOM 670 C CA . GLN A 1 87 ? 14.021 20.807 3.666 1.00 54.22 87 GLN A CA 1
ATOM 671 C C . GLN A 1 87 ? 14.334 22.276 4.010 1.00 54.22 87 GLN A C 1
ATOM 673 O O . GLN A 1 87 ? 15.439 22.589 4.455 1.00 54.22 87 GLN A O 1
ATOM 678 N N . HIS A 1 88 ? 13.343 23.170 3.912 1.00 55.03 88 HIS A N 1
ATOM 679 C CA . HIS A 1 88 ? 13.464 24.576 4.315 1.00 55.03 88 HIS A CA 1
ATOM 680 C C . HIS A 1 88 ? 13.534 24.769 5.842 1.00 55.03 88 HIS A C 1
ATOM 682 O O . HIS A 1 88 ? 14.295 25.608 6.332 1.00 55.03 88 HIS A O 1
ATOM 688 N N . GLN A 1 89 ? 12.793 23.976 6.623 1.00 57.28 89 GLN A N 1
ATOM 689 C CA . GLN A 1 89 ? 12.780 24.080 8.089 1.00 57.28 89 GLN A CA 1
ATOM 690 C C . GLN A 1 89 ? 14.101 23.631 8.735 1.00 57.28 89 GLN A C 1
ATOM 692 O O . GLN A 1 89 ? 14.544 24.253 9.703 1.00 57.28 89 GLN A O 1
ATOM 697 N N . GLY A 1 90 ? 14.776 22.623 8.169 1.00 59.31 90 GLY A N 1
ATOM 698 C CA . GLY A 1 90 ? 16.118 22.211 8.603 1.00 59.31 90 GLY A CA 1
ATOM 699 C C . GLY A 1 90 ? 17.180 23.302 8.395 1.00 59.31 90 GLY A C 1
ATOM 700 O O . GLY A 1 90 ? 17.959 23.589 9.307 1.00 59.31 90 GLY A O 1
ATOM 701 N N . TYR A 1 91 ? 17.160 23.985 7.243 1.00 62.00 91 TYR A N 1
ATOM 702 C CA . TYR A 1 91 ? 18.049 25.124 6.962 1.00 62.00 91 TYR A CA 1
ATOM 703 C C . TYR A 1 91 ? 17.811 26.290 7.929 1.00 62.00 91 TYR A C 1
ATOM 705 O O . TYR A 1 91 ? 18.754 26.843 8.503 1.00 62.00 91 TYR A O 1
ATOM 713 N N . LEU A 1 92 ? 16.546 26.643 8.170 1.00 63.53 92 LEU A N 1
ATOM 714 C CA . LEU A 1 92 ? 16.201 27.728 9.089 1.00 63.53 92 LEU A CA 1
ATOM 715 C C . LEU A 1 92 ? 16.564 27.398 10.544 1.00 63.53 92 LEU A C 1
ATOM 717 O O . LEU A 1 92 ? 16.957 28.302 11.280 1.00 63.53 92 LEU A O 1
ATOM 721 N N . ALA A 1 93 ? 16.507 26.128 10.958 1.00 64.69 93 ALA A N 1
ATOM 722 C CA . ALA A 1 93 ? 16.937 25.701 12.290 1.00 64.69 93 ALA A CA 1
ATOM 723 C C . ALA A 1 93 ? 18.454 25.877 12.500 1.00 64.69 93 ALA A C 1
ATOM 725 O O . ALA A 1 93 ? 18.878 26.410 13.529 1.00 64.69 93 ALA A O 1
ATOM 726 N N . VAL A 1 94 ? 19.272 25.528 11.501 1.00 65.31 94 VAL A N 1
ATOM 727 C CA . VAL A 1 94 ? 20.737 25.707 11.542 1.00 65.31 94 VAL A CA 1
ATOM 728 C C . VAL A 1 94 ? 21.126 27.190 11.585 1.00 65.31 94 VAL A C 1
ATOM 730 O O . VAL A 1 94 ? 22.004 27.587 12.358 1.00 65.31 94 VAL A O 1
ATOM 733 N N . HIS A 1 95 ? 20.438 28.045 10.824 1.00 61.56 95 HIS A N 1
ATOM 734 C CA . HIS A 1 95 ? 20.719 29.484 10.818 1.00 61.56 95 HIS A CA 1
ATOM 735 C C . HIS A 1 95 ? 20.185 30.222 12.057 1.00 61.56 95 HIS A C 1
ATOM 737 O O . HIS A 1 95 ? 20.780 31.220 12.477 1.00 61.56 95 HIS A O 1
ATOM 743 N N . ARG A 1 96 ? 19.127 29.717 12.708 1.00 59.62 96 ARG A N 1
ATOM 744 C CA . ARG A 1 96 ? 18.593 30.293 13.957 1.00 59.62 96 ARG A CA 1
ATOM 745 C C . ARG A 1 96 ? 19.539 30.069 15.147 1.00 59.62 96 ARG A C 1
ATOM 747 O O . ARG A 1 96 ? 19.603 30.918 16.035 1.00 59.62 96 ARG A O 1
ATOM 754 N N . HIS A 1 97 ? 20.346 29.003 15.127 1.00 57.62 97 HIS A N 1
ATOM 755 C CA . HIS A 1 97 ? 21.378 28.757 16.142 1.00 57.62 97 HIS A CA 1
ATOM 756 C C . HIS A 1 97 ? 22.622 29.654 16.011 1.00 57.62 97 HIS A C 1
ATOM 758 O O . HIS A 1 97 ? 23.278 29.915 17.020 1.00 57.62 97 HIS A O 1
ATOM 764 N N . ARG A 1 98 ? 22.927 30.201 14.822 1.00 59.00 98 ARG A N 1
ATOM 765 C CA . ARG A 1 98 ? 24.042 31.158 14.654 1.00 59.00 98 ARG A CA 1
ATOM 766 C C . ARG A 1 98 ? 23.727 32.569 15.155 1.00 59.00 98 ARG A C 1
ATOM 768 O O . ARG A 1 98 ? 24.645 33.254 15.586 1.00 59.00 98 ARG A O 1
ATOM 775 N N . ARG A 1 99 ? 22.456 32.992 15.175 1.00 56.41 99 ARG A N 1
ATOM 776 C CA . ARG A 1 99 ? 22.068 34.339 15.649 1.00 56.41 99 ARG A CA 1
ATOM 777 C C . ARG A 1 99 ? 22.043 34.511 17.171 1.00 56.41 99 ARG A C 1
ATOM 779 O O . ARG A 1 99 ? 21.935 35.636 17.632 1.00 56.41 99 ARG A O 1
ATOM 786 N N . ARG A 1 100 ? 22.159 33.432 17.956 1.00 54.66 100 ARG A N 1
ATOM 787 C CA . ARG A 1 100 ? 22.218 33.511 19.431 1.00 54.66 100 ARG A CA 1
ATOM 788 C C . ARG A 1 100 ? 23.633 33.576 20.010 1.00 54.66 100 ARG A C 1
ATOM 790 O O . ARG A 1 100 ? 23.767 33.787 21.206 1.00 54.66 100 ARG A O 1
ATOM 797 N N . ARG A 1 101 ? 24.680 33.360 19.205 1.00 57.25 101 ARG A N 1
ATOM 798 C CA . ARG A 1 101 ? 26.076 33.314 19.689 1.00 57.25 101 ARG A CA 1
ATOM 799 C C . ARG A 1 101 ? 26.892 34.575 19.404 1.00 57.25 101 ARG A C 1
ATOM 801 O O . ARG A 1 101 ? 28.022 34.661 19.863 1.00 57.25 101 ARG A O 1
ATOM 808 N N . THR A 1 102 ? 26.336 35.537 18.678 1.00 58.19 102 THR A N 1
ATOM 809 C CA . THR A 1 102 ? 27.011 36.790 18.320 1.00 58.19 102 THR A CA 1
ATOM 810 C C . THR A 1 102 ? 26.113 37.972 18.663 1.00 58.19 102 THR A C 1
ATOM 812 O O . THR A 1 102 ? 25.604 38.643 17.771 1.00 58.19 102 THR A O 1
ATOM 815 N N . ASP A 1 103 ? 25.884 38.199 19.952 1.00 57.09 103 ASP A N 1
ATOM 816 C CA . ASP A 1 103 ? 25.504 39.524 20.440 1.00 57.09 103 ASP A CA 1
ATOM 817 C C . ASP A 1 103 ? 26.497 39.932 21.538 1.00 57.09 103 ASP A C 1
ATOM 819 O O . ASP A 1 103 ? 26.381 39.470 22.674 1.00 57.09 103 ASP A O 1
ATOM 823 N N . PRO A 1 104 ? 27.547 40.701 21.191 1.00 58.50 104 PRO A N 1
ATOM 824 C CA . PRO A 1 104 ? 28.506 41.229 22.148 1.00 58.50 104 PRO A CA 1
ATOM 825 C C . PRO A 1 104 ? 28.128 42.637 22.645 1.00 58.50 104 PRO A C 1
ATOM 827 O O . PRO A 1 104 ? 28.975 43.313 23.227 1.00 58.50 104 PRO A O 1
ATOM 830 N N . SER A 1 105 ? 26.895 43.115 22.429 1.00 56.25 105 SER A N 1
ATOM 831 C CA . SER A 1 105 ? 26.506 44.460 22.864 1.00 56.25 105 SER A CA 1
ATOM 832 C C . SER A 1 105 ? 26.020 44.473 24.316 1.00 56.25 105 SER A C 1
ATOM 834 O O . SER A 1 105 ? 24.838 44.396 24.635 1.00 56.25 105 SER A O 1
ATOM 836 N N . GLY A 1 106 ? 26.979 44.597 25.236 1.00 58.00 106 GLY A N 1
ATOM 837 C CA . GLY A 1 106 ? 26.692 45.100 26.571 1.00 58.00 106 GLY A CA 1
ATOM 838 C C . GLY A 1 106 ? 26.077 46.496 26.476 1.00 58.00 106 GLY A C 1
ATOM 839 O O . GLY A 1 106 ? 26.685 47.414 25.936 1.00 58.00 106 GLY A O 1
ATOM 840 N N . THR A 1 107 ? 24.875 46.675 27.010 1.00 56.84 107 THR A N 1
ATOM 841 C CA . THR A 1 107 ? 24.350 47.978 27.430 1.00 56.84 107 THR A CA 1
ATOM 842 C C . THR A 1 107 ? 23.392 47.707 28.578 1.00 56.84 107 THR A C 1
ATOM 844 O O . THR A 1 107 ? 22.369 47.048 28.412 1.00 56.84 107 THR A O 1
ATOM 847 N N . GLY A 1 108 ? 23.792 48.130 29.776 1.00 59.69 108 GLY A N 1
ATOM 848 C CA . GLY A 1 108 ? 22.939 48.070 30.951 1.00 59.69 108 GLY A CA 1
ATOM 849 C C . GLY A 1 108 ? 21.755 49.017 30.809 1.00 59.69 108 GLY A C 1
ATOM 850 O O . GLY A 1 108 ? 21.8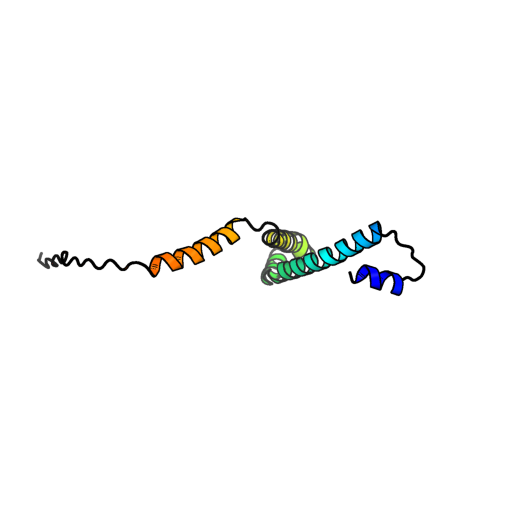94 50.103 30.257 1.00 59.69 108 GLY A O 1
ATOM 851 N N . ASP A 1 109 ? 20.621 48.631 31.379 1.00 54.81 109 ASP A N 1
ATOM 852 C CA . ASP A 1 109 ? 19.644 49.610 31.831 1.00 54.81 109 ASP A CA 1
ATOM 853 C C . ASP A 1 109 ? 18.985 49.134 33.128 1.00 54.81 109 ASP A C 1
ATOM 855 O O . ASP A 1 109 ? 18.110 48.268 33.168 1.00 54.81 109 ASP A O 1
ATOM 859 N N . HIS A 1 110 ? 19.492 49.701 34.219 1.00 58.50 110 HIS A N 1
ATOM 860 C CA . HIS A 1 110 ? 18.815 49.786 35.495 1.00 58.50 110 HIS A CA 1
ATOM 861 C C . HIS A 1 110 ? 17.772 50.902 35.402 1.00 58.50 110 HIS A C 1
ATOM 863 O O . HIS A 1 110 ? 18.140 52.055 35.608 1.00 58.50 110 HIS A O 1
ATOM 869 N N . ARG A 1 111 ? 16.491 50.585 35.180 1.00 53.03 111 ARG A N 1
ATOM 870 C CA . ARG A 1 111 ? 15.342 51.425 35.585 1.00 53.03 111 ARG A CA 1
ATOM 871 C C . ARG A 1 111 ? 14.030 50.709 35.283 1.00 53.03 111 ARG A C 1
ATOM 873 O O . ARG A 1 111 ? 13.720 50.412 34.139 1.00 53.03 111 ARG A O 1
ATOM 880 N N . GLY A 1 112 ? 13.242 50.462 36.327 1.00 49.97 112 GLY A N 1
ATOM 881 C CA . GLY A 1 112 ? 11.887 49.929 36.174 1.00 49.97 112 GLY A CA 1
ATOM 882 C C . GLY A 1 112 ? 11.356 49.092 37.335 1.00 49.97 112 GLY A C 1
ATOM 883 O O . GLY A 1 112 ? 10.373 48.386 37.157 1.00 49.97 112 GLY A O 1
ATOM 884 N N . GLN A 1 113 ? 11.969 49.144 38.521 1.00 57.44 113 GLN A N 1
ATOM 885 C CA . GLN A 1 113 ? 11.257 48.795 39.750 1.00 57.44 113 GLN A CA 1
ATOM 886 C C . GLN A 1 113 ? 10.307 49.943 40.093 1.00 57.44 113 GLN A C 1
ATOM 888 O O . GLN A 1 113 ? 10.760 51.043 40.402 1.00 57.44 113 GLN A O 1
ATOM 893 N N . LEU A 1 114 ? 9.000 49.676 40.058 1.00 55.97 114 LEU A N 1
ATOM 894 C CA . LEU A 1 114 ? 8.014 50.478 40.774 1.00 55.97 114 LEU A CA 1
ATOM 895 C C . LEU A 1 114 ? 7.271 49.603 41.803 1.00 55.97 114 LEU A C 1
ATOM 897 O O . LEU A 1 114 ? 6.988 48.434 41.526 1.00 55.97 114 LEU A O 1
ATOM 901 N N . PRO A 1 115 ? 7.026 50.142 43.012 1.00 52.28 115 PRO A N 1
ATOM 902 C CA . PRO A 1 115 ? 6.681 49.387 44.214 1.00 52.28 115 PRO A CA 1
ATOM 903 C C . PRO A 1 115 ? 5.203 48.985 44.304 1.00 52.28 115 PRO A C 1
ATOM 905 O O . PRO A 1 115 ? 4.306 49.696 43.856 1.00 52.28 115 PRO A O 1
ATOM 908 N N . ARG A 1 116 ? 4.957 47.855 44.979 1.00 57.59 116 ARG A N 1
ATOM 909 C CA . ARG A 1 116 ? 3.630 47.425 45.437 1.00 57.59 116 ARG A CA 1
ATOM 910 C C . ARG A 1 116 ? 3.078 48.409 46.478 1.00 57.59 116 ARG A C 1
ATOM 912 O O . ARG A 1 116 ? 3.495 48.376 47.631 1.00 57.59 116 ARG A O 1
ATOM 919 N N . ALA A 1 117 ? 2.109 49.223 46.079 1.00 57.59 117 ALA A N 1
ATOM 920 C CA . ALA A 1 117 ? 1.078 49.777 46.958 1.00 57.59 117 ALA A CA 1
ATOM 921 C C . ALA A 1 117 ? -0.158 48.866 46.838 1.00 57.59 117 ALA A C 1
ATOM 923 O O . ALA A 1 117 ? -0.440 48.376 45.752 1.00 57.59 117 ALA A O 1
ATOM 924 N N . GLY A 1 118 ? -0.949 48.540 47.848 1.00 50.75 118 GLY A N 1
ATOM 925 C CA . GLY A 1 118 ? -0.988 48.862 49.263 1.00 50.75 118 GLY A CA 1
ATOM 926 C C . GLY A 1 118 ? -2.279 48.202 49.759 1.00 50.75 118 GLY A C 1
ATOM 927 O O . GLY A 1 118 ? -3.324 48.361 49.136 1.00 50.75 118 GLY A O 1
ATOM 928 N N . ASN A 1 119 ? -2.195 47.395 50.812 1.00 56.59 119 ASN A N 1
ATOM 929 C CA . ASN A 1 119 ? -3.366 46.897 51.529 1.00 56.59 119 ASN A CA 1
ATOM 930 C C . ASN A 1 119 ? -3.940 48.078 52.323 1.00 56.59 119 ASN A C 1
ATOM 932 O O . ASN A 1 119 ? -3.223 48.565 53.189 1.00 56.59 119 ASN A O 1
ATOM 936 N N . LEU A 1 120 ? -5.172 48.514 52.045 1.00 56.88 120 LEU A N 1
ATOM 937 C CA . LEU A 1 120 ? -6.043 49.306 52.931 1.00 56.88 120 LEU A CA 1
ATOM 938 C C . LEU A 1 120 ? -7.500 49.023 52.480 1.00 56.88 120 LEU A C 1
ATOM 940 O O . LEU A 1 120 ? -7.828 49.286 51.331 1.00 56.88 120 LEU A O 1
ATOM 944 N N . GLU A 1 121 ? -8.294 48.226 53.215 1.00 53.47 121 GLU A N 1
ATOM 945 C CA . GLU A 1 121 ? -9.197 48.682 54.301 1.00 53.47 121 GLU A CA 1
ATOM 946 C C . GLU A 1 121 ? -10.407 49.476 53.737 1.00 53.47 121 GLU A C 1
ATOM 948 O O . GLU A 1 121 ? -10.180 50.429 53.008 1.00 53.47 121 GLU A O 1
ATOM 953 N N . ARG A 1 122 ? -11.713 49.258 53.979 1.00 44.38 122 ARG A N 1
ATOM 954 C CA . ARG A 1 122 ? -12.652 48.426 54.794 1.00 44.38 122 ARG A CA 1
ATOM 955 C C . ARG A 1 122 ? -14.068 48.668 54.153 1.00 44.38 122 ARG A C 1
ATOM 957 O O . ARG A 1 122 ? -14.068 49.194 53.036 1.00 44.38 122 ARG A O 1
ATOM 964 N N . PRO A 1 123 ? -15.258 48.509 54.786 1.00 58.62 123 PRO A N 1
ATOM 965 C CA . PRO A 1 123 ? -15.706 47.791 55.995 1.00 58.62 123 PRO A CA 1
ATOM 966 C C . PRO A 1 123 ? -16.715 46.656 55.755 1.00 58.62 123 PRO A C 1
ATOM 968 O O . PRO A 1 123 ? -17.385 46.639 54.701 1.00 58.62 123 PRO A O 1
#

Organism: Klebsiella pneumoniae (NCBI:txid573)

pLDDT: mean 70.31, std 13.89, range [44.38, 91.44]

Sequence (123 aa):
MFIYFALPMAFSDLRIDPFSAAVVTIMINSGAYIAEITRGAVLSIHKGFREAGLALGLSRRETIRHVILPLALRRMLPPLGQPVDHQHQGYLAVHRHRRRRTDPSGTGDHRGQLPRAGNLERP

Secondary structure (DSSP, 8-state):
-HHHHHHHHH-TT----HHHHHHHHHHHHHHHHHHHHHHHHHHTS-THHHHHHHHTT--HHHHIIIIIHHHHHHHHHHHHS--THHHHHHHHHHHHHHTTS----------------------